Protein AF-A0A7S1KWS4-F1 (afdb_monomer_lite)

InterPro domains:
  IPR011527 ABC transporter type 1, transmembrane domain [PS50929] (9-128)
  IPR036640 ABC transporter type 1, transmembrane domain superfamily [G3DSA:1.20.1560.10] (4-128)
  IPR036640 ABC transporter type 1, transmembrane domain superfamily [SSF90123] (10-126)

Secondary structure (DSSP, 8-state):
-HHHHHHHHHHHHHHHHHHHHHHHHHHHHHHHTHHHHHHHTTHHHHHHHHHHHHHHHHHHHHHHHHHHHHHHHHHHHHHHHHHHHHHHHHHHTT----HHHHHHHHHHHHHHHHHHHHHHHHHHHH--

Structure (mmCIF, N/CA/C/O backbone):
data_AF-A0A7S1KWS4-F1
#
_entry.id   AF-A0A7S1KWS4-F1
#
loop_
_atom_site.group_PDB
_atom_site.id
_atom_site.type_symbol
_atom_site.label_atom_id
_atom_site.label_alt_id
_atom_site.label_comp_id
_atom_site.label_asym_id
_atom_site.label_entity_id
_atom_site.label_seq_id
_atom_site.pdbx_PDB_ins_code
_atom_site.Cartn_x
_atom_site.Cartn_y
_atom_site.Cartn_z
_atom_site.occupancy
_atom_site.B_iso_or_equiv
_atom_site.auth_seq_id
_atom_site.auth_comp_id
_atom_site.auth_asym_id
_atom_site.auth_atom_id
_atom_site.pdbx_PDB_model_num
ATOM 1 N N . VAL A 1 1 ? -6.975 11.601 -14.074 1.00 46.69 1 VAL A N 1
ATOM 2 C CA . VAL A 1 1 ? -6.238 10.334 -13.825 1.00 46.69 1 VAL A CA 1
ATOM 3 C C . VAL A 1 1 ? -5.412 10.364 -12.537 1.00 46.69 1 VAL A C 1
ATOM 5 O O . VAL A 1 1 ? -5.903 9.840 -11.554 1.00 46.69 1 VAL A O 1
ATOM 8 N N . ASN A 1 2 ? -4.228 10.997 -12.452 1.00 59.59 2 ASN A N 1
ATOM 9 C CA . ASN A 1 2 ? -3.397 10.877 -11.229 1.00 59.59 2 ASN A CA 1
ATOM 10 C C . ASN A 1 2 ? -3.991 11.574 -9.983 1.00 59.59 2 ASN A C 1
ATOM 12 O O . ASN A 1 2 ? -3.976 11.009 -8.898 1.00 59.59 2 ASN A O 1
ATOM 16 N N . ARG A 1 3 ? -4.580 12.774 -10.120 1.00 63.50 3 ARG A N 1
ATOM 17 C CA . ARG A 1 3 ? -5.177 13.496 -8.974 1.00 63.50 3 ARG A CA 1
ATOM 18 C C . ARG A 1 3 ? -6.374 12.781 -8.352 1.00 63.50 3 ARG A C 1
ATOM 20 O O . ARG A 1 3 ? -6.496 12.777 -7.1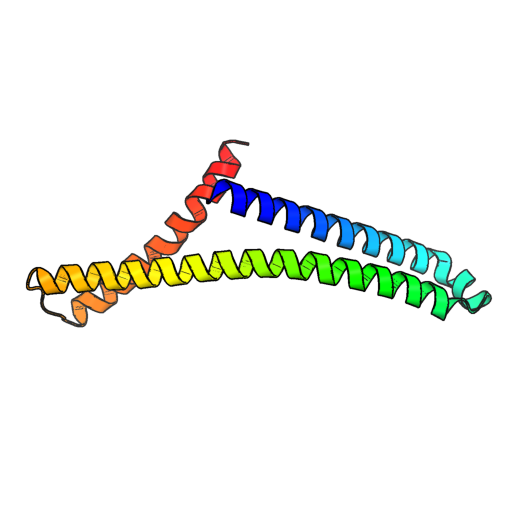36 1.00 63.50 3 ARG A O 1
ATOM 27 N N . GLU A 1 4 ? -7.239 12.195 -9.172 1.00 71.44 4 GLU A N 1
ATOM 28 C CA . GLU A 1 4 ? -8.449 11.507 -8.700 1.00 71.44 4 GLU A CA 1
ATOM 29 C C . GLU A 1 4 ? -8.093 10.221 -7.957 1.00 71.44 4 GLU A C 1
ATOM 31 O O . GLU A 1 4 ? -8.638 9.970 -6.891 1.00 71.44 4 GLU A O 1
ATOM 36 N N . VAL A 1 5 ? -7.116 9.458 -8.458 1.00 71.38 5 VAL A N 1
ATOM 37 C CA . VAL A 1 5 ? -6.624 8.245 -7.786 1.00 71.38 5 VAL A CA 1
ATOM 38 C C . VAL A 1 5 ? -5.928 8.590 -6.468 1.00 71.38 5 VAL A C 1
ATOM 40 O O . VAL A 1 5 ? -6.163 7.926 -5.464 1.00 71.38 5 VAL A O 1
ATOM 43 N N . ILE A 1 6 ? -5.123 9.657 -6.434 1.00 73.50 6 ILE A N 1
ATOM 44 C CA . ILE A 1 6 ? -4.468 10.125 -5.202 1.00 73.50 6 ILE A CA 1
ATOM 45 C C . ILE A 1 6 ? -5.505 10.624 -4.183 1.00 73.50 6 ILE A C 1
ATOM 47 O O . ILE A 1 6 ? -5.382 10.329 -2.997 1.00 73.50 6 ILE A O 1
ATOM 51 N N . ALA A 1 7 ? -6.539 11.343 -4.631 1.00 78.19 7 ALA A N 1
ATOM 52 C CA . ALA A 1 7 ? -7.621 11.808 -3.766 1.00 78.19 7 ALA A CA 1
ATOM 53 C C . ALA A 1 7 ? -8.439 10.638 -3.196 1.00 78.19 7 ALA A C 1
ATOM 55 O O . ALA A 1 7 ? -8.668 10.591 -1.991 1.00 78.19 7 ALA A O 1
ATOM 56 N N . GLN A 1 8 ? -8.796 9.659 -4.032 1.00 81.12 8 GLN A N 1
ATOM 57 C CA . GLN A 1 8 ? -9.513 8.452 -3.606 1.00 81.12 8 GLN A CA 1
ATOM 58 C C . GLN A 1 8 ? -8.677 7.578 -2.663 1.00 81.12 8 GLN A C 1
ATOM 60 O O . GLN A 1 8 ? -9.208 7.032 -1.700 1.00 81.12 8 GLN A O 1
ATOM 65 N N . ALA A 1 9 ? -7.365 7.469 -2.890 1.00 80.62 9 ALA A N 1
ATOM 66 C CA . ALA A 1 9 ? -6.466 6.761 -1.983 1.00 80.62 9 ALA A CA 1
ATOM 67 C C . ALA A 1 9 ? -6.350 7.474 -0.623 1.00 80.62 9 ALA A C 1
ATOM 69 O O . ALA A 1 9 ? -6.373 6.817 0.418 1.00 80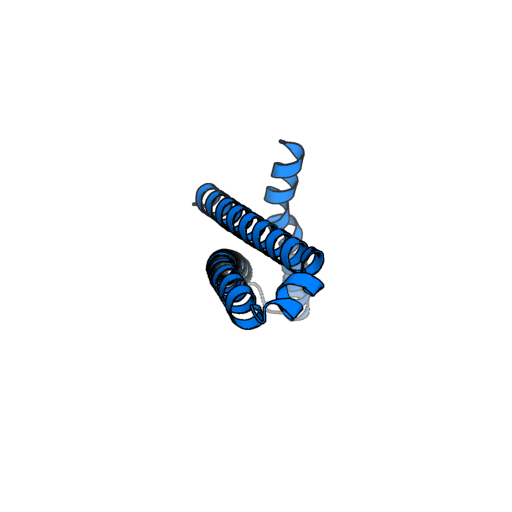.62 9 ALA A O 1
ATOM 70 N N . ALA A 1 10 ? -6.276 8.809 -0.620 1.00 83.50 10 ALA A N 1
ATOM 71 C CA . ALA A 1 10 ? -6.251 9.604 0.607 1.00 83.50 10 ALA A CA 1
ATOM 72 C C . ALA A 1 10 ? -7.571 9.503 1.390 1.00 83.50 10 ALA A C 1
ATOM 74 O O . ALA A 1 10 ? -7.552 9.407 2.617 1.00 83.50 10 ALA A O 1
ATOM 75 N N . GLU A 1 11 ? -8.707 9.477 0.691 1.00 87.19 11 GLU A N 1
ATOM 76 C CA . GLU A 1 11 ? -10.029 9.260 1.282 1.00 87.19 11 GLU A CA 1
ATOM 77 C C . GLU A 1 11 ? -10.162 7.846 1.866 1.00 87.19 11 GLU A C 1
ATOM 79 O O . GLU A 1 11 ? -10.554 7.679 3.018 1.00 87.19 11 GLU A O 1
ATOM 84 N N . ALA A 1 12 ? -9.752 6.811 1.126 1.00 85.75 12 ALA A N 1
ATOM 85 C CA . ALA A 1 12 ? -9.756 5.440 1.634 1.00 85.75 12 ALA A CA 1
ATOM 86 C C . ALA A 1 12 ? -8.864 5.287 2.882 1.00 85.75 12 ALA A C 1
ATOM 88 O O . ALA A 1 12 ? -9.218 4.572 3.822 1.00 85.75 12 ALA A O 1
ATOM 89 N N . GLN A 1 13 ? -7.727 5.990 2.920 1.00 85.94 13 GLN A N 1
ATOM 90 C CA . GLN A 1 13 ? -6.830 5.995 4.072 1.00 85.94 13 GLN A CA 1
ATOM 91 C C . GLN A 1 13 ? -7.426 6.737 5.276 1.00 85.94 13 GLN A C 1
ATOM 93 O O . GLN A 1 13 ? -7.295 6.249 6.399 1.00 85.94 13 GLN A O 1
ATOM 98 N N . SER A 1 14 ? -8.087 7.882 5.075 1.00 89.38 14 SER A N 1
ATOM 99 C CA . SER A 1 14 ? -8.709 8.626 6.178 1.00 89.38 14 SER A CA 1
ATOM 100 C C . SER A 1 14 ? -9.874 7.850 6.796 1.00 89.38 14 SER A C 1
ATOM 102 O O . SER A 1 14 ? -9.987 7.794 8.020 1.00 89.38 14 SER A O 1
ATOM 104 N N . VAL A 1 15 ? -10.676 7.171 5.970 1.00 89.50 15 VAL A N 1
ATOM 105 C CA . VAL A 1 15 ? -11.771 6.300 6.422 1.00 89.50 15 VAL A CA 1
ATOM 106 C C . VAL A 1 15 ? -11.234 5.103 7.209 1.00 89.50 15 VAL A C 1
ATOM 108 O O . VAL A 1 15 ? -11.738 4.811 8.293 1.00 89.50 15 VAL A O 1
ATOM 111 N N . SER A 1 16 ? -10.179 4.445 6.717 1.00 87.62 16 SER A N 1
ATOM 112 C CA . SER A 1 16 ? -9.527 3.344 7.438 1.00 87.62 16 SER A CA 1
ATOM 113 C C . SER A 1 16 ? -8.961 3.807 8.786 1.00 87.62 16 SER A C 1
ATOM 115 O O . SER A 1 16 ? -9.181 3.147 9.797 1.00 87.62 16 SER A O 1
ATOM 117 N N . ALA A 1 17 ? -8.300 4.968 8.830 1.00 90.62 17 ALA A N 1
ATOM 118 C CA . ALA A 1 17 ? -7.746 5.522 10.065 1.00 90.62 17 ALA A CA 1
ATOM 119 C C . ALA A 1 17 ? -8.835 5.903 11.084 1.00 90.62 17 ALA A C 1
ATOM 121 O O . ALA A 1 17 ? -8.663 5.688 12.288 1.00 90.62 17 ALA A O 1
ATOM 122 N N . ALA A 1 18 ? -9.966 6.436 10.612 1.00 92.00 18 ALA A N 1
ATOM 123 C CA . ALA A 1 18 ? -11.118 6.739 11.454 1.00 92.00 18 ALA A CA 1
ATOM 124 C C . ALA A 1 18 ? -11.737 5.463 12.050 1.00 92.00 18 ALA A C 1
ATOM 126 O O . ALA A 1 18 ? -11.998 5.422 13.252 1.00 92.00 18 ALA A O 1
ATOM 127 N N . ALA A 1 19 ? -11.899 4.404 11.247 1.00 90.00 19 ALA A N 1
ATOM 128 C CA . ALA A 1 19 ? -12.413 3.112 11.707 1.00 90.00 19 ALA A CA 1
ATOM 129 C C . ALA A 1 19 ? -11.498 2.460 12.762 1.00 90.00 19 ALA A C 1
ATOM 131 O O . ALA A 1 19 ? -11.977 2.015 13.807 1.00 90.00 19 ALA A O 1
ATOM 132 N N . THR A 1 20 ? -10.178 2.480 12.548 1.00 92.38 20 THR A N 1
ATOM 133 C CA . THR A 1 20 ? -9.201 1.990 13.534 1.00 92.38 20 THR A CA 1
ATOM 134 C C . THR A 1 20 ? -9.250 2.790 14.834 1.00 92.38 20 THR A C 1
ATOM 136 O O . THR A 1 20 ? -9.213 2.209 15.922 1.00 92.38 20 THR A O 1
ATOM 139 N N . SER A 1 21 ? -9.366 4.118 14.738 1.00 92.69 21 SER A N 1
ATOM 140 C CA . SER A 1 21 ? -9.455 4.996 15.912 1.00 92.69 21 SER A CA 1
ATOM 141 C C . SER A 1 21 ? -10.717 4.706 16.725 1.00 92.69 21 SER A C 1
ATOM 143 O O . SER A 1 21 ? -10.625 4.524 17.940 1.00 92.69 21 SER A O 1
ATOM 145 N N . ALA A 1 22 ? -11.867 4.558 16.060 1.00 91.38 22 ALA A N 1
ATOM 146 C CA . ALA A 1 22 ? -13.128 4.191 16.702 1.00 91.38 22 ALA A CA 1
ATOM 147 C C . ALA A 1 22 ? -13.026 2.839 17.427 1.00 91.38 22 ALA A C 1
ATOM 149 O O . ALA A 1 22 ? -13.279 2.774 18.627 1.00 91.38 22 ALA A O 1
ATOM 150 N N . ARG A 1 23 ? -12.523 1.788 16.757 1.00 92.44 23 ARG A N 1
ATOM 151 C CA . ARG A 1 23 ? -12.324 0.475 17.396 1.00 92.44 23 ARG A CA 1
ATOM 152 C C . ARG A 1 23 ? -11.385 0.563 18.598 1.00 92.44 23 ARG A C 1
ATOM 154 O O . ARG A 1 23 ? -11.621 -0.093 19.607 1.00 92.44 23 ARG A O 1
ATOM 161 N N . SER A 1 24 ? -10.300 1.335 18.498 1.00 93.31 24 SER A N 1
ATOM 162 C CA . SER A 1 24 ? -9.358 1.492 19.610 1.00 93.31 24 SER A CA 1
ATOM 163 C C . SER A 1 24 ? -10.011 2.156 20.829 1.00 93.31 24 SER A C 1
ATOM 165 O O . SER A 1 24 ? -9.771 1.716 21.955 1.00 93.31 24 SER A O 1
ATOM 167 N N . SER A 1 25 ? -10.906 3.124 20.599 1.00 95.31 25 SER A N 1
ATOM 168 C CA . SER A 1 25 ? -11.722 3.741 21.646 1.00 95.31 25 SER A CA 1
ATOM 169 C C . SER A 1 25 ? -12.673 2.723 22.275 1.00 95.31 25 SER A C 1
ATOM 171 O O . SER A 1 25 ? -12.633 2.528 23.486 1.00 95.31 25 SER A O 1
ATOM 173 N N . ASP A 1 26 ? -13.426 1.978 21.461 1.00 92.81 26 ASP A N 1
ATOM 174 C CA . ASP A 1 26 ? -14.365 0.958 21.949 1.00 92.81 26 ASP A CA 1
ATOM 175 C C . ASP A 1 26 ? -13.655 -0.134 22.767 1.00 92.81 26 ASP A C 1
ATOM 177 O O . ASP A 1 26 ? -14.160 -0.599 23.793 1.00 92.81 26 ASP A O 1
ATOM 181 N N . THR A 1 27 ? -12.443 -0.537 22.354 1.00 94.62 27 THR A N 1
ATOM 182 C CA . THR A 1 27 ? -11.626 -1.463 23.152 1.00 94.62 27 THR A CA 1
ATOM 183 C C . THR A 1 27 ? -11.180 -0.860 24.473 1.00 94.62 27 THR A C 1
ATOM 185 O O . THR A 1 27 ? -11.142 -1.575 25.474 1.00 94.62 27 THR A O 1
ATOM 188 N N . ALA A 1 28 ? -10.830 0.427 24.493 1.00 96.38 28 ALA A N 1
ATOM 189 C CA . ALA A 1 28 ? -10.403 1.099 25.710 1.00 96.38 28 ALA A CA 1
ATOM 190 C C . ALA A 1 28 ? -11.558 1.175 26.717 1.00 96.38 28 ALA A C 1
ATOM 192 O O . ALA A 1 28 ? -11.365 0.819 27.880 1.00 96.38 28 ALA A O 1
ATOM 193 N N . ASP A 1 29 ? -12.760 1.525 26.261 1.00 94.12 29 ASP A N 1
ATOM 194 C CA . ASP A 1 29 ? -13.960 1.602 27.100 1.00 94.12 29 ASP A CA 1
ATOM 195 C C . ASP A 1 29 ? -14.347 0.224 27.659 1.00 94.12 29 ASP A C 1
ATOM 197 O O . ASP A 1 29 ? -14.598 0.066 28.860 1.00 94.12 29 ASP A O 1
ATOM 201 N N . ALA A 1 30 ? -14.294 -0.822 26.826 1.00 93.88 30 ALA A N 1
ATOM 202 C CA . ALA A 1 30 ? -14.531 -2.194 27.271 1.00 93.88 30 ALA A CA 1
ATOM 203 C C . ALA A 1 30 ? -13.514 -2.651 28.335 1.00 93.88 30 ALA A C 1
ATOM 205 O O . ALA A 1 30 ? -13.878 -3.331 29.299 1.00 93.88 30 ALA A O 1
ATOM 206 N N . LEU A 1 31 ? -12.241 -2.264 28.195 1.00 95.06 31 LEU A N 1
ATOM 207 C CA . LEU A 1 31 ? -11.194 -2.587 29.168 1.00 95.06 31 LEU A CA 1
ATOM 208 C C . LEU A 1 31 ? -11.364 -1.813 30.480 1.00 95.06 31 LEU A C 1
ATOM 210 O O . LEU A 1 31 ? -11.171 -2.393 31.552 1.00 95.06 31 LEU A O 1
ATOM 214 N N . GLN A 1 32 ? -11.775 -0.545 30.422 1.00 96.69 32 GLN A N 1
ATOM 215 C CA . GLN A 1 32 ? -12.066 0.253 31.617 1.00 96.69 32 GLN A CA 1
ATOM 216 C C . GLN A 1 32 ? -13.207 -0.359 32.445 1.00 96.69 32 GLN A C 1
ATOM 218 O O . GLN A 1 32 ? -13.139 -0.383 33.676 1.00 96.69 32 GLN A O 1
ATOM 223 N N . CYS A 1 33 ? -14.217 -0.937 31.789 1.00 94.44 33 CYS A N 1
ATOM 224 C CA . CYS A 1 33 ? -15.373 -1.556 32.445 1.00 94.44 33 CYS A CA 1
ATOM 225 C C . CYS A 1 33 ? -15.274 -3.087 32.610 1.00 94.44 33 CYS A C 1
ATOM 227 O O . CYS A 1 33 ? -16.275 -3.736 32.933 1.00 94.44 33 CYS A O 1
ATOM 229 N N . ILE A 1 34 ? -14.088 -3.693 32.460 1.00 95.31 34 ILE A N 1
ATOM 230 C CA . ILE A 1 34 ? -13.936 -5.159 32.384 1.00 95.31 34 ILE A CA 1
ATOM 231 C C . ILE A 1 34 ? -14.478 -5.914 33.606 1.00 95.31 34 ILE A C 1
ATOM 233 O O . ILE A 1 34 ? -15.054 -6.994 33.470 1.00 95.31 34 ILE A O 1
ATOM 237 N N . ARG A 1 35 ? -14.350 -5.339 34.810 1.00 95.81 35 ARG A N 1
ATOM 238 C CA . ARG A 1 35 ? -14.871 -5.946 36.048 1.00 95.81 35 ARG A CA 1
ATOM 239 C C . ARG A 1 35 ? -16.395 -6.047 36.031 1.00 95.81 35 ARG A C 1
ATOM 241 O O . ARG A 1 35 ? -16.931 -7.071 36.438 1.00 95.81 35 ARG A O 1
ATOM 248 N N . ALA A 1 36 ? -17.076 -5.013 35.536 1.00 95.25 36 ALA A N 1
ATOM 249 C CA . ALA A 1 36 ? -18.530 -5.007 35.414 1.00 95.25 36 ALA A CA 1
ATOM 250 C C . ALA A 1 36 ? -18.995 -6.012 34.352 1.00 95.25 36 ALA A C 1
ATOM 252 O O . ALA A 1 36 ? -19.910 -6.785 34.609 1.00 95.25 36 ALA A O 1
ATOM 253 N N . ILE A 1 37 ? -18.307 -6.069 33.207 1.00 94.94 37 ILE A N 1
ATOM 254 C CA . ILE A 1 37 ? -18.608 -7.012 32.116 1.00 94.94 37 ILE A CA 1
ATOM 255 C C . ILE A 1 37 ? -18.477 -8.470 32.585 1.00 94.94 37 ILE A C 1
ATOM 257 O O . ILE A 1 37 ? -19.336 -9.300 32.285 1.00 94.94 37 ILE A O 1
ATOM 261 N N . LYS A 1 38 ? -17.422 -8.779 33.350 1.00 95.50 38 LYS A N 1
ATOM 262 C CA . LYS A 1 38 ? -17.201 -10.101 33.960 1.00 95.50 38 LYS A CA 1
ATOM 263 C C . LYS A 1 38 ? -18.274 -10.431 35.000 1.00 95.50 38 LYS A C 1
ATOM 265 O O . LYS A 1 38 ? -18.763 -11.554 35.031 1.00 95.50 38 LYS A O 1
ATOM 270 N N . PHE A 1 39 ? -18.657 -9.457 35.826 1.00 96.12 39 PHE A N 1
ATOM 271 C CA . PHE A 1 39 ? -19.684 -9.631 36.857 1.00 96.12 39 PHE A CA 1
ATOM 272 C C . PHE A 1 39 ? -21.073 -9.914 36.266 1.00 96.12 39 PHE A C 1
ATOM 274 O O . PHE A 1 39 ? -21.813 -10.729 36.809 1.00 96.12 39 PHE A O 1
ATOM 281 N N . THR A 1 40 ? -21.421 -9.280 35.143 1.00 95.25 40 THR A N 1
ATOM 282 C CA . THR A 1 40 ? -22.711 -9.481 34.462 1.00 95.25 40 THR A CA 1
ATOM 283 C C . THR A 1 40 ? -22.715 -10.649 33.473 1.00 95.25 40 THR A C 1
ATOM 285 O O . THR A 1 40 ? -23.775 -11.006 32.960 1.00 95.25 40 THR A O 1
ATOM 288 N N . GLY A 1 41 ? -21.554 -11.245 33.174 1.00 93.94 41 GLY A N 1
ATOM 289 C CA . GLY A 1 41 ? -21.419 -12.307 32.173 1.00 93.94 41 GLY A CA 1
ATOM 290 C C . GLY A 1 41 ? -21.633 -11.837 30.726 1.00 93.94 41 GLY A C 1
ATOM 291 O O . GLY A 1 41 ? -21.930 -12.647 29.852 1.00 93.94 41 GLY A O 1
ATOM 292 N N . TRP A 1 42 ? -21.492 -10.537 30.442 1.00 95.50 42 TRP A N 1
ATOM 293 C CA . TRP A 1 42 ? -21.773 -9.933 29.125 1.00 95.50 42 TRP A CA 1
ATOM 294 C C . TRP A 1 42 ? -20.628 -10.035 28.107 1.00 95.50 42 TRP A C 1
ATOM 296 O O . TRP A 1 42 ? -20.678 -9.411 27.045 1.00 95.50 42 TRP A O 1
ATOM 306 N N . GLU A 1 43 ? -19.604 -10.833 28.400 1.00 94.31 43 GLU A N 1
ATOM 307 C CA . GLU A 1 43 ? -18.393 -10.964 27.581 1.00 94.31 43 GLU A CA 1
ATOM 308 C C . GLU A 1 43 ? -18.697 -11.254 26.111 1.00 94.31 43 GLU A C 1
ATOM 310 O O . GLU A 1 43 ? -18.132 -10.615 25.227 1.00 94.31 43 GLU A O 1
ATOM 315 N N . SER A 1 44 ? -19.630 -12.169 25.843 1.00 94.12 44 SER A N 1
ATOM 316 C CA . SER A 1 44 ? -20.006 -12.561 24.482 1.00 94.12 44 SER A CA 1
ATOM 317 C C . SER A 1 44 ? -20.666 -11.425 23.697 1.00 94.12 44 SER A C 1
ATOM 319 O O . SER A 1 44 ? -20.408 -11.273 22.505 1.00 94.12 44 SER A O 1
ATOM 321 N N . SER A 1 45 ? -21.482 -10.596 24.353 1.00 92.81 45 SER A N 1
ATOM 322 C CA . SER A 1 45 ? -22.145 -9.457 23.713 1.00 92.81 45 SER A CA 1
ATOM 323 C C . SER A 1 45 ? -21.147 -8.350 23.374 1.00 92.81 45 SER A C 1
ATOM 325 O O . SER A 1 45 ? -21.182 -7.809 22.268 1.00 92.81 45 SER A O 1
ATOM 327 N N . VAL A 1 46 ? -20.232 -8.045 24.300 1.00 93.44 46 VAL A N 1
ATOM 328 C CA . VAL A 1 46 ? -19.172 -7.045 24.090 1.00 93.44 46 VAL A CA 1
ATOM 329 C C . VAL A 1 46 ? -18.202 -7.512 23.007 1.00 93.44 46 VAL A C 1
ATOM 331 O O . VAL A 1 46 ? -17.903 -6.754 22.086 1.00 93.44 46 VAL A O 1
ATOM 334 N N . LEU A 1 47 ? -17.777 -8.781 23.054 1.00 94.50 47 LEU A N 1
ATOM 335 C CA . LEU A 1 47 ? -16.943 -9.379 22.011 1.00 94.50 47 LEU A CA 1
ATOM 336 C C . LEU A 1 47 ? -17.618 -9.305 20.646 1.00 94.50 47 LEU A C 1
ATOM 338 O O . LEU A 1 47 ? -16.982 -8.867 19.696 1.00 94.50 47 LEU A O 1
ATOM 342 N N . ARG A 1 48 ? -18.906 -9.653 20.550 1.00 95.25 48 ARG A N 1
ATOM 343 C CA . ARG A 1 48 ? -19.646 -9.571 19.285 1.00 95.25 48 ARG A CA 1
ATOM 344 C C . ARG A 1 48 ? -19.659 -8.151 18.720 1.00 95.25 48 ARG A C 1
ATOM 346 O O . ARG A 1 48 ? -19.441 -7.987 17.524 1.00 95.25 48 ARG A O 1
ATOM 353 N N . SER A 1 49 ? -19.886 -7.138 19.558 1.00 93.00 49 SER A N 1
ATOM 354 C CA . SER A 1 49 ? -19.845 -5.733 19.127 1.00 93.00 49 SER A CA 1
ATOM 355 C C . SER A 1 49 ? -18.469 -5.353 18.580 1.00 93.00 49 SER A C 1
ATOM 357 O O . SER A 1 49 ? -18.362 -4.732 17.525 1.00 93.00 49 SER A O 1
ATOM 359 N N . LEU A 1 50 ? -17.407 -5.781 19.265 1.00 94.12 50 LEU A N 1
ATOM 360 C CA . LEU A 1 50 ? -16.041 -5.487 18.855 1.00 94.12 50 LEU A CA 1
ATOM 361 C C . LEU A 1 50 ? -15.634 -6.231 17.573 1.00 94.12 50 LEU A C 1
ATOM 363 O O . LEU A 1 50 ? -14.904 -5.683 16.748 1.00 94.12 50 LEU A O 1
ATOM 367 N N . THR A 1 51 ? -16.118 -7.460 17.380 1.00 94.94 51 THR A N 1
ATOM 368 C CA . THR A 1 51 ? -15.920 -8.219 16.139 1.00 94.94 51 THR A CA 1
ATOM 369 C C . THR A 1 51 ? -16.593 -7.526 14.958 1.00 94.94 51 THR A C 1
ATOM 371 O O . THR A 1 51 ? -15.944 -7.346 13.936 1.00 94.94 51 THR A O 1
ATOM 374 N N . LEU A 1 52 ? -17.830 -7.042 15.115 1.00 94.31 52 LEU A N 1
ATOM 375 C CA . LEU A 1 52 ? -18.509 -6.280 14.061 1.00 94.31 52 LEU A CA 1
ATOM 376 C C . LEU A 1 52 ? -17.749 -4.994 13.700 1.00 94.31 52 LEU A C 1
ATOM 378 O O . LEU A 1 52 ? -17.578 -4.692 12.521 1.00 94.31 52 LEU A O 1
ATOM 382 N N . ALA A 1 53 ? -17.237 -4.262 14.696 1.00 91.81 53 ALA A N 1
ATOM 383 C CA . ALA A 1 53 ? -16.394 -3.090 14.454 1.00 91.81 53 ALA A CA 1
ATOM 384 C C . ALA A 1 53 ? -15.098 -3.455 13.705 1.00 91.81 53 ALA A C 1
ATOM 386 O O . ALA A 1 53 ? -14.652 -2.715 12.828 1.00 91.81 53 ALA A O 1
ATOM 387 N N . ARG A 1 54 ? -14.512 -4.620 14.009 1.00 93.06 54 ARG A N 1
ATOM 388 C CA . ARG A 1 54 ? -13.328 -5.133 13.311 1.00 93.06 54 ARG A CA 1
ATOM 389 C C . ARG A 1 54 ? -13.621 -5.535 11.867 1.00 93.06 54 ARG A C 1
ATOM 391 O O . ARG A 1 54 ? -12.784 -5.275 11.011 1.00 93.06 54 ARG A O 1
ATOM 398 N N . ASP A 1 55 ? -14.774 -6.126 11.582 1.00 94.50 55 ASP A N 1
ATOM 399 C CA . ASP A 1 55 ? -15.144 -6.487 10.209 1.00 94.50 55 ASP A CA 1
ATOM 400 C C . ASP A 1 55 ? -15.275 -5.233 9.327 1.00 94.50 55 ASP A C 1
ATOM 402 O O . ASP A 1 55 ? -14.744 -5.192 8.216 1.00 94.50 55 ASP A O 1
ATOM 406 N N . ILE A 1 56 ? -15.873 -4.163 9.866 1.00 90.75 56 ILE A N 1
ATOM 407 C CA . ILE A 1 56 ? -15.971 -2.857 9.194 1.00 90.75 56 ILE A CA 1
ATOM 408 C C . ILE A 1 56 ? -14.579 -2.253 8.939 1.00 90.75 56 ILE A C 1
ATOM 410 O O . ILE A 1 56 ? -14.315 -1.746 7.847 1.00 90.75 56 ILE A O 1
ATOM 414 N N . GLU A 1 57 ? -13.680 -2.316 9.927 1.00 91.00 57 GLU A N 1
ATOM 415 C CA . GLU A 1 57 ? -12.290 -1.860 9.791 1.00 91.00 57 GLU A CA 1
ATOM 416 C C . GLU A 1 57 ? -11.556 -2.628 8.683 1.00 91.00 57 GLU A C 1
ATOM 418 O O . GLU A 1 57 ? -10.956 -2.013 7.802 1.00 91.00 57 GLU A O 1
ATOM 423 N N . VAL A 1 58 ? -11.649 -3.960 8.686 1.00 94.19 58 VAL A N 1
ATOM 424 C CA . VAL A 1 58 ? -10.986 -4.824 7.699 1.00 94.19 58 VAL A CA 1
ATOM 425 C C . VAL A 1 58 ? -11.497 -4.543 6.287 1.00 94.19 58 VAL A C 1
ATOM 427 O O . VAL A 1 58 ? -10.705 -4.496 5.344 1.00 94.19 58 VAL A O 1
ATOM 430 N N . ASP A 1 59 ? -12.798 -4.319 6.113 1.00 91.69 59 ASP A N 1
ATOM 431 C CA . ASP A 1 59 ? -13.359 -3.990 4.802 1.00 91.69 59 ASP A CA 1
ATOM 432 C C . ASP A 1 59 ? -12.939 -2.596 4.308 1.00 91.69 59 ASP A C 1
ATOM 434 O O . ASP A 1 59 ? -12.680 -2.415 3.111 1.00 91.69 59 ASP A O 1
ATOM 438 N N . ALA A 1 60 ? -12.804 -1.616 5.208 1.00 87.69 60 ALA A N 1
ATOM 439 C CA . ALA A 1 60 ? -12.230 -0.312 4.874 1.00 87.69 60 ALA A CA 1
ATOM 440 C C . ALA A 1 60 ? -10.741 -0.431 4.494 1.00 87.69 60 ALA A C 1
ATOM 442 O O . ALA A 1 60 ? -10.296 0.147 3.495 1.00 87.69 60 ALA A O 1
ATOM 443 N N . GLU A 1 61 ? -9.982 -1.237 5.234 1.00 90.94 61 GLU A N 1
ATOM 444 C CA . GLU A 1 61 ? -8.554 -1.449 5.004 1.00 90.94 61 GLU A CA 1
ATOM 445 C C . GLU A 1 61 ? -8.291 -2.188 3.682 1.00 90.94 61 GLU A C 1
ATOM 447 O O . GLU A 1 61 ? -7.396 -1.808 2.925 1.00 90.94 61 GLU A O 1
ATOM 452 N N . ARG A 1 62 ? -9.127 -3.171 3.319 1.00 90.50 62 ARG A N 1
ATOM 453 C CA . ARG A 1 62 ? -9.051 -3.874 2.023 1.00 90.50 62 ARG A CA 1
ATOM 454 C C . ARG A 1 62 ? -9.118 -2.918 0.836 1.00 90.50 62 ARG A C 1
ATOM 456 O O . ARG A 1 62 ? -8.355 -3.078 -0.119 1.00 90.50 62 ARG A O 1
ATOM 463 N N . LYS A 1 63 ? -9.990 -1.905 0.897 1.00 84.75 63 LYS A N 1
ATOM 464 C CA . LYS A 1 63 ? -10.081 -0.875 -0.150 1.00 84.75 63 LYS A CA 1
ATOM 465 C C . LYS A 1 63 ? -8.783 -0.076 -0.233 1.00 84.75 63 LYS A C 1
ATOM 467 O O . LYS A 1 63 ? -8.216 0.029 -1.319 1.00 84.75 63 LYS A O 1
ATOM 472 N N . SER A 1 64 ? -8.269 0.402 0.899 1.00 84.00 64 SER A N 1
ATOM 473 C CA . SER A 1 64 ? -6.989 1.127 0.967 1.00 84.00 64 SER A CA 1
ATOM 474 C C . SER A 1 64 ? -5.824 0.303 0.394 1.00 84.00 64 SER A C 1
ATOM 476 O O . SER A 1 64 ? -5.074 0.775 -0.467 1.00 84.00 64 SER A O 1
ATOM 478 N N . ILE A 1 65 ? -5.726 -0.974 0.777 1.00 89.06 65 ILE A N 1
ATOM 479 C CA . ILE A 1 65 ? -4.704 -1.901 0.273 1.00 89.06 65 ILE A CA 1
ATOM 480 C C . ILE A 1 65 ? -4.840 -2.106 -1.239 1.00 89.06 65 ILE A C 1
ATOM 482 O O . ILE A 1 65 ? -3.826 -2.112 -1.936 1.00 89.06 65 ILE A O 1
ATOM 486 N N . SER A 1 66 ? -6.061 -2.228 -1.768 1.00 87.94 66 SER A N 1
ATOM 487 C CA . SER A 1 66 ? -6.279 -2.407 -3.210 1.00 87.94 66 SER A CA 1
ATOM 488 C C . SER A 1 66 ? -5.779 -1.211 -4.033 1.00 87.94 66 SER A C 1
ATOM 490 O O . SER A 1 66 ? -5.066 -1.400 -5.021 1.00 87.94 66 SER A O 1
ATOM 492 N N . PHE A 1 67 ? -6.041 0.022 -3.585 1.00 84.38 67 PHE A N 1
ATOM 493 C CA . PHE A 1 67 ? -5.523 1.233 -4.232 1.00 84.38 67 PHE A CA 1
ATOM 494 C C . PHE A 1 67 ? -3.999 1.313 -4.166 1.00 84.38 67 PHE A C 1
ATOM 496 O O . PHE A 1 67 ? -3.334 1.664 -5.148 1.00 84.38 67 PHE A O 1
ATOM 503 N N . ARG A 1 68 ? -3.426 0.945 -3.018 1.00 84.56 68 ARG A N 1
ATOM 504 C CA . ARG A 1 68 ? -1.975 0.905 -2.843 1.00 84.56 68 ARG A CA 1
ATOM 505 C C . ARG A 1 68 ? -1.333 -0.132 -3.764 1.00 84.56 68 ARG A C 1
ATOM 507 O O . ARG A 1 68 ? -0.355 0.189 -4.431 1.00 84.56 68 ARG A O 1
ATOM 514 N N . ALA A 1 69 ? -1.920 -1.323 -3.870 1.00 87.50 69 ALA A N 1
ATOM 515 C CA . ALA A 1 69 ? -1.457 -2.376 -4.767 1.00 87.50 69 ALA A CA 1
ATOM 516 C C . ALA A 1 69 ? -1.494 -1.930 -6.237 1.00 87.50 69 ALA A C 1
ATOM 518 O O . ALA A 1 69 ? -0.507 -2.105 -6.946 1.00 87.50 69 ALA A O 1
ATOM 519 N N . LEU A 1 70 ? -2.574 -1.282 -6.684 1.00 87.06 70 LEU A N 1
ATOM 520 C CA . LEU A 1 70 ? -2.669 -0.731 -8.044 1.00 87.06 70 LEU A CA 1
ATOM 521 C C . LEU A 1 70 ? -1.589 0.322 -8.324 1.00 87.06 70 LEU A C 1
ATOM 523 O O . LEU A 1 70 ? -0.964 0.318 -9.387 1.00 87.06 70 LEU A O 1
ATOM 527 N N . THR A 1 71 ? -1.331 1.200 -7.358 1.00 83.88 71 THR A N 1
ATOM 528 C CA . THR A 1 71 ? -0.292 2.232 -7.479 1.00 83.88 71 THR A CA 1
ATOM 529 C C . THR A 1 71 ? 1.104 1.605 -7.554 1.00 83.88 71 THR A C 1
ATOM 531 O O . THR A 1 71 ? 1.926 2.006 -8.374 1.00 83.88 71 THR A O 1
ATOM 534 N N . THR A 1 72 ? 1.373 0.571 -6.754 1.00 85.56 72 THR A N 1
ATOM 535 C CA . THR A 1 72 ? 2.645 -0.163 -6.812 1.00 85.56 72 THR A CA 1
ATOM 536 C C . THR A 1 72 ? 2.805 -0.905 -8.137 1.00 85.56 72 THR A C 1
ATOM 538 O O . THR A 1 72 ? 3.858 -0.807 -8.759 1.00 85.56 72 THR A O 1
ATOM 541 N N . LEU A 1 73 ? 1.763 -1.589 -8.617 1.00 87.25 73 LEU A N 1
ATOM 542 C CA . LEU A 1 73 ? 1.814 -2.310 -9.890 1.00 87.25 73 LEU A CA 1
ATOM 543 C C . LEU A 1 73 ? 2.089 -1.363 -11.057 1.00 87.25 73 LEU A C 1
ATOM 545 O O . LEU A 1 73 ? 3.004 -1.605 -11.838 1.00 87.25 73 LEU A O 1
ATOM 549 N N . THR A 1 74 ? 1.343 -0.263 -11.161 1.00 85.94 74 THR A N 1
ATOM 550 C CA . THR A 1 74 ? 1.557 0.728 -12.230 1.00 85.94 74 THR A CA 1
ATOM 551 C C . THR A 1 74 ? 2.963 1.325 -12.186 1.00 85.94 74 THR A C 1
ATOM 553 O O . THR A 1 74 ? 3.550 1.578 -13.238 1.00 85.94 74 THR A O 1
ATOM 556 N N . SER A 1 75 ? 3.536 1.480 -10.990 1.00 83.19 75 SER A N 1
ATOM 557 C CA . SER A 1 75 ? 4.903 1.962 -10.817 1.00 83.19 75 SER A CA 1
ATOM 558 C C . SER A 1 75 ? 5.972 0.991 -11.313 1.00 83.19 75 SER A C 1
ATOM 560 O O . SER A 1 75 ? 6.869 1.380 -12.073 1.00 83.19 75 SER A O 1
ATOM 562 N N . GLU A 1 76 ? 5.853 -0.279 -10.938 1.00 86.06 76 GLU A N 1
ATOM 563 C CA . GLU A 1 76 ? 6.792 -1.320 -11.356 1.00 86.06 76 GLU A CA 1
ATOM 564 C C . GLU A 1 76 ? 6.666 -1.609 -12.862 1.00 86.06 76 GLU A C 1
ATOM 566 O O . GLU A 1 76 ? 7.672 -1.637 -13.575 1.00 86.06 76 GLU A O 1
ATOM 571 N N . PHE A 1 77 ? 5.439 -1.703 -13.393 1.00 88.50 77 PHE A N 1
ATOM 572 C CA . PHE A 1 77 ? 5.211 -1.882 -14.832 1.00 88.50 77 PHE A CA 1
ATOM 573 C C . PHE A 1 77 ? 5.695 -0.689 -15.658 1.00 88.50 77 PHE A C 1
ATOM 575 O O . PHE A 1 77 ? 6.300 -0.884 -16.712 1.00 88.50 77 PHE A O 1
ATOM 582 N N . GLY A 1 78 ? 5.471 0.541 -15.186 1.00 86.75 78 GLY A N 1
ATOM 583 C CA . GLY A 1 78 ? 5.957 1.743 -15.865 1.00 86.75 78 GLY A CA 1
ATOM 584 C C . GLY A 1 78 ? 7.482 1.763 -15.974 1.00 86.75 78 GLY A C 1
ATOM 585 O O . GLY A 1 78 ? 8.024 2.088 -17.029 1.00 86.75 78 GLY A O 1
ATOM 586 N N . THR A 1 79 ? 8.173 1.339 -14.915 1.00 86.12 79 THR A N 1
ATOM 587 C CA . THR A 1 79 ? 9.641 1.254 -14.903 1.00 86.12 79 THR A CA 1
ATOM 588 C C . THR A 1 79 ? 10.145 0.154 -15.844 1.00 86.12 79 THR A C 1
ATOM 590 O O . THR A 1 79 ? 11.062 0.390 -16.630 1.00 86.12 79 THR A O 1
ATOM 593 N N . ALA A 1 80 ? 9.510 -1.022 -15.839 1.00 89.19 80 ALA A N 1
ATOM 594 C CA . ALA A 1 80 ? 9.863 -2.110 -16.750 1.00 89.19 80 ALA A CA 1
ATOM 595 C C . ALA A 1 80 ? 9.684 -1.714 -18.228 1.00 89.19 80 ALA A C 1
ATOM 597 O O . ALA A 1 80 ? 10.566 -1.969 -19.048 1.00 89.19 80 ALA A O 1
ATOM 598 N N . LEU A 1 81 ? 8.581 -1.035 -18.567 1.00 90.50 81 LEU A N 1
ATOM 599 C CA . LEU A 1 81 ? 8.344 -0.528 -19.922 1.00 90.50 81 LEU A CA 1
ATOM 600 C C . LEU A 1 81 ? 9.376 0.521 -20.338 1.00 90.50 81 LEU A C 1
ATOM 602 O O . LEU A 1 81 ? 9.823 0.500 -21.483 1.00 90.50 81 LEU A O 1
ATOM 606 N N . ALA A 1 82 ? 9.788 1.402 -19.424 1.00 88.56 82 ALA A N 1
ATOM 607 C CA . ALA A 1 82 ? 10.833 2.384 -19.700 1.00 88.56 82 ALA A CA 1
ATOM 608 C C . ALA A 1 82 ? 12.172 1.709 -20.039 1.00 88.56 82 ALA A C 1
ATOM 610 O O . ALA A 1 82 ? 12.834 2.110 -20.994 1.00 88.56 82 ALA A O 1
ATOM 611 N N . TYR A 1 83 ? 12.542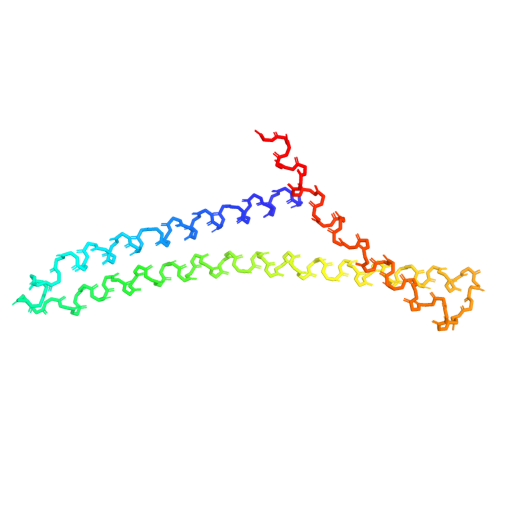 0.644 -19.318 1.00 90.12 8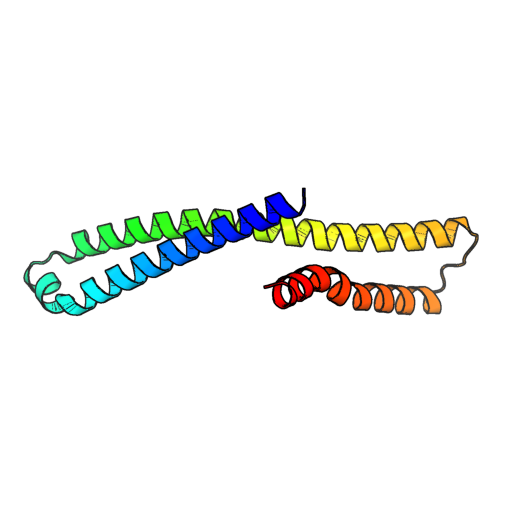3 TYR A N 1
ATOM 612 C CA . TYR A 1 83 ? 13.767 -0.110 -19.610 1.00 90.12 83 TYR A CA 1
ATOM 613 C C . TYR A 1 83 ? 13.701 -0.772 -20.983 1.00 90.12 83 TYR A C 1
ATOM 615 O O . TYR A 1 83 ? 14.631 -0.641 -21.777 1.00 90.12 83 TYR A O 1
ATOM 623 N N . VAL A 1 84 ? 12.584 -1.443 -21.284 1.00 91.88 84 VAL A N 1
ATOM 624 C CA . VAL A 1 84 ? 12.371 -2.076 -22.590 1.00 91.88 84 VAL A CA 1
ATOM 625 C C . VAL A 1 84 ? 12.432 -1.033 -23.703 1.00 91.88 84 VAL A C 1
ATOM 627 O O . VAL A 1 84 ? 13.132 -1.248 -24.686 1.00 91.88 84 VAL A O 1
ATOM 630 N N . ALA A 1 85 ? 11.777 0.118 -23.541 1.00 92.31 85 ALA A N 1
ATOM 631 C CA . ALA A 1 85 ? 11.817 1.195 -24.525 1.00 92.31 85 ALA A CA 1
ATOM 632 C C . ALA A 1 85 ? 13.251 1.701 -24.767 1.00 92.31 85 ALA A C 1
ATOM 634 O O . ALA A 1 85 ? 13.678 1.791 -25.918 1.00 92.31 85 ALA A O 1
ATOM 635 N N . CYS A 1 86 ? 14.025 1.958 -23.707 1.00 90.06 86 CYS A N 1
ATOM 636 C CA . CYS A 1 86 ? 15.423 2.377 -23.831 1.00 90.06 86 CYS A CA 1
ATOM 637 C C . CYS A 1 86 ? 16.273 1.339 -24.581 1.00 90.06 86 CYS A C 1
ATOM 639 O O . CYS A 1 86 ? 16.970 1.700 -25.529 1.00 90.06 86 CYS A O 1
ATOM 641 N N . PHE A 1 87 ? 16.182 0.054 -24.234 1.00 89.50 87 PHE A N 1
ATOM 642 C CA . PHE A 1 87 ? 16.984 -0.977 -24.903 1.00 89.50 87 PHE A CA 1
ATOM 643 C C . PHE A 1 87 ? 16.537 -1.261 -26.338 1.00 89.50 87 PHE A C 1
ATOM 645 O O . PHE A 1 87 ? 17.384 -1.459 -27.207 1.00 89.50 87 PHE A O 1
ATOM 652 N N . VAL A 1 88 ? 15.232 -1.211 -26.618 1.00 92.81 88 VAL A N 1
ATOM 653 C CA . VAL A 1 88 ? 14.705 -1.348 -27.983 1.00 92.81 88 VAL A CA 1
ATOM 654 C C . VAL A 1 88 ? 15.177 -0.188 -28.858 1.00 92.81 88 VAL A C 1
ATOM 656 O O . VAL A 1 88 ? 15.632 -0.421 -29.975 1.00 92.81 88 VAL A O 1
ATOM 659 N N . THR A 1 89 ? 15.129 1.053 -28.360 1.00 93.12 89 THR A N 1
ATOM 660 C CA . THR A 1 89 ? 15.648 2.201 -29.123 1.00 93.12 89 THR A CA 1
ATOM 661 C C . THR A 1 89 ? 17.149 2.078 -29.378 1.00 93.12 89 THR A C 1
ATOM 663 O O . THR A 1 89 ? 17.576 2.267 -30.511 1.00 93.12 89 THR A O 1
ATOM 666 N N . TYR A 1 90 ? 17.941 1.675 -28.381 1.00 89.75 90 TYR A N 1
ATOM 667 C CA . TYR A 1 90 ? 19.382 1.471 -28.546 1.00 89.75 90 TYR A CA 1
ATOM 668 C C . TYR A 1 90 ? 19.715 0.424 -29.622 1.00 89.75 90 TYR A C 1
ATOM 670 O O . TYR A 1 90 ? 20.578 0.661 -30.467 1.00 89.75 90 TYR A O 1
ATOM 678 N N . PHE A 1 91 ? 18.975 -0.688 -29.655 1.00 91.19 91 PHE A N 1
ATOM 679 C CA . PHE A 1 91 ? 19.133 -1.718 -30.683 1.00 91.19 91 PHE A CA 1
ATOM 680 C C . PHE A 1 91 ? 18.784 -1.214 -32.089 1.00 91.19 91 PHE A C 1
ATOM 682 O O . PHE A 1 91 ? 19.510 -1.477 -33.044 1.00 91.19 91 PHE A O 1
ATOM 689 N N . LEU A 1 92 ? 17.695 -0.449 -32.227 1.00 92.31 92 LEU A N 1
ATOM 690 C CA . LEU A 1 92 ? 17.259 0.091 -33.521 1.00 92.31 92 LEU A CA 1
ATOM 691 C C . LEU A 1 92 ? 18.256 1.092 -34.125 1.00 92.31 92 LEU A C 1
ATOM 693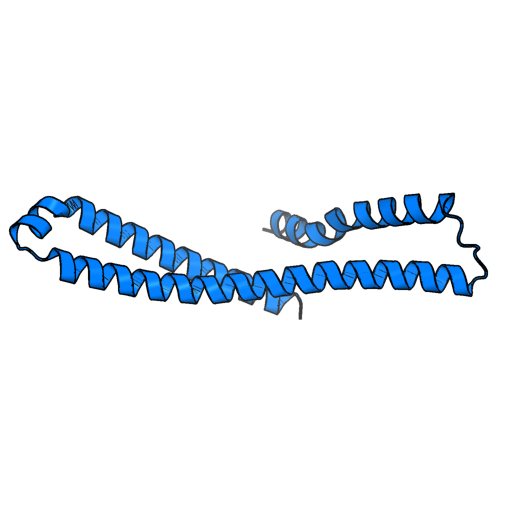 O O . LEU A 1 92 ? 18.341 1.198 -35.345 1.00 92.31 92 LEU A O 1
ATOM 697 N N . PHE A 1 93 ? 19.024 1.797 -33.292 1.00 92.50 93 PHE A N 1
ATOM 698 C CA . PHE A 1 93 ? 20.096 2.695 -33.734 1.00 92.50 93 PHE A CA 1
ATOM 699 C C . PHE A 1 93 ? 21.423 1.973 -34.037 1.00 92.50 93 PHE A C 1
ATOM 701 O O . PHE A 1 93 ? 22.415 2.633 -34.341 1.00 92.50 93 PHE A O 1
ATOM 708 N N . GLY A 1 94 ? 21.443 0.636 -33.997 1.00 88.19 94 GLY A N 1
ATOM 709 C CA . GLY A 1 94 ? 22.623 -0.173 -34.311 1.00 88.19 94 GLY A CA 1
ATOM 710 C C . GLY A 1 94 ? 23.609 -0.312 -33.152 1.00 88.19 94 GLY A C 1
ATOM 711 O O . GLY A 1 94 ? 24.793 -0.526 -33.391 1.00 88.19 94 GLY A O 1
ATOM 712 N N . GLY A 1 95 ? 23.150 -0.148 -31.908 1.00 85.38 95 GLY A N 1
ATOM 713 C CA . GLY A 1 95 ? 23.966 -0.399 -30.724 1.00 85.38 95 GLY A CA 1
ATOM 714 C C . GLY A 1 95 ? 24.173 -1.894 -30.465 1.00 85.38 95 GLY A C 1
ATOM 715 O O . GLY A 1 95 ? 23.232 -2.682 -30.570 1.00 85.38 95 GLY A O 1
ATOM 716 N N . ASP A 1 96 ? 25.391 -2.275 -30.078 1.00 86.81 96 ASP A N 1
ATOM 717 C CA . ASP A 1 96 ? 25.725 -3.649 -29.700 1.00 86.81 96 ASP A CA 1
ATOM 718 C C . ASP A 1 96 ? 25.412 -3.911 -28.224 1.00 86.81 96 ASP A C 1
ATOM 720 O O . ASP A 1 96 ? 25.754 -3.130 -27.332 1.00 86.81 96 ASP A O 1
ATOM 724 N N . PHE A 1 97 ? 24.780 -5.051 -27.943 1.00 82.94 97 PHE A N 1
ATOM 725 C CA . PHE A 1 97 ? 24.479 -5.467 -26.577 1.00 82.94 97 PHE A CA 1
ATOM 726 C C . PHE A 1 97 ? 25.707 -6.071 -25.896 1.00 82.94 97 PHE A C 1
ATOM 728 O O . PHE A 1 97 ? 25.826 -7.289 -25.762 1.00 82.94 97 PHE A O 1
ATOM 735 N N . ASP A 1 98 ? 26.604 -5.207 -25.423 1.00 88.75 98 ASP A N 1
ATOM 736 C CA . ASP A 1 98 ? 27.656 -5.612 -24.498 1.00 88.75 98 ASP A CA 1
ATOM 737 C C . ASP A 1 98 ? 27.156 -5.568 -23.044 1.00 88.75 98 ASP A C 1
ATOM 739 O O . ASP A 1 98 ? 26.565 -4.591 -22.567 1.00 88.75 98 ASP A O 1
ATOM 743 N N . SER A 1 99 ? 27.440 -6.644 -22.314 1.00 83.12 99 SER A N 1
ATOM 744 C CA . SER A 1 99 ? 27.189 -6.774 -20.878 1.00 83.12 99 SER A CA 1
ATOM 745 C C . SER A 1 99 ? 27.831 -5.647 -20.058 1.00 83.12 99 SER A C 1
ATOM 747 O O . SER A 1 99 ? 27.248 -5.214 -19.060 1.00 83.12 99 SER A O 1
ATOM 749 N N . ALA A 1 100 ? 28.972 -5.114 -20.517 1.00 87.81 100 ALA A N 1
ATOM 750 C CA . ALA A 1 100 ? 29.669 -4.005 -19.870 1.00 87.81 100 ALA A CA 1
ATOM 751 C C . ALA A 1 100 ? 28.887 -2.679 -19.918 1.00 87.81 100 ALA A C 1
ATOM 753 O O . ALA A 1 100 ? 29.095 -1.827 -19.058 1.00 87.81 100 ALA A O 1
ATOM 754 N N . LEU A 1 101 ? 27.973 -2.507 -20.880 1.00 84.31 101 LEU A N 1
ATOM 755 C CA . LEU A 1 101 ? 27.142 -1.305 -21.030 1.00 84.31 101 LEU A CA 1
ATOM 756 C C . LEU A 1 101 ? 25.723 -1.507 -20.485 1.00 84.31 101 LEU A C 1
ATOM 758 O O . LEU A 1 101 ? 25.159 -0.601 -19.868 1.00 84.31 101 LEU A O 1
ATOM 762 N N . LEU A 1 102 ? 25.163 -2.706 -20.654 1.00 86.75 102 LEU A N 1
ATOM 763 C CA . LEU A 1 102 ? 23.813 -3.043 -20.200 1.00 86.75 102 LEU A CA 1
ATOM 764 C C . LEU A 1 102 ? 23.668 -2.976 -18.678 1.00 86.75 102 LEU A C 1
ATOM 766 O O . LEU A 1 102 ? 22.725 -2.366 -18.174 1.00 86.75 102 LEU A O 1
ATOM 770 N N . VAL A 1 103 ? 24.597 -3.585 -17.935 1.00 88.62 103 VAL A N 1
ATOM 771 C CA . VAL A 1 103 ? 24.491 -3.670 -16.470 1.00 88.62 103 VAL A CA 1
ATOM 772 C C . VAL A 1 103 ? 24.551 -2.281 -15.818 1.00 88.62 103 VAL A C 1
ATOM 774 O O . VAL A 1 103 ? 23.651 -1.970 -15.034 1.00 88.62 103 VAL A O 1
ATOM 777 N N . PRO A 1 104 ? 25.507 -1.392 -16.161 1.00 90.69 104 PRO A N 1
ATOM 778 C CA . PRO A 1 104 ? 25.505 -0.025 -15.642 1.00 90.69 104 PRO A CA 1
ATOM 779 C C . PRO A 1 104 ? 24.262 0.771 -16.048 1.00 90.69 104 PRO A C 1
ATOM 781 O O . PRO A 1 104 ? 23.719 1.503 -15.222 1.00 90.69 104 PRO A O 1
ATOM 784 N N . ALA A 1 105 ? 23.771 0.607 -17.282 1.00 88.31 105 ALA A N 1
ATOM 785 C CA . ALA A 1 105 ? 22.574 1.304 -17.749 1.00 88.31 105 ALA A CA 1
ATOM 786 C C . ALA A 1 105 ? 21.329 0.920 -16.931 1.00 88.31 105 ALA A C 1
ATOM 788 O O . ALA A 1 105 ? 20.587 1.802 -16.498 1.00 88.31 105 ALA A O 1
ATOM 789 N N . VAL A 1 106 ? 21.130 -0.372 -16.641 1.00 89.81 106 VAL A N 1
ATOM 790 C CA . VAL A 1 106 ? 20.036 -0.836 -15.766 1.00 89.81 106 VAL A CA 1
ATOM 791 C C . VAL A 1 106 ? 20.173 -0.255 -14.357 1.00 89.81 106 VAL A C 1
ATOM 793 O O . VAL A 1 106 ? 19.181 0.182 -13.776 1.00 89.81 106 VAL A O 1
ATOM 796 N N . VAL A 1 107 ? 21.390 -0.212 -13.807 1.00 90.69 107 VAL A N 1
ATOM 797 C CA . VAL A 1 107 ? 21.638 0.336 -12.463 1.00 90.69 107 VAL A CA 1
ATOM 798 C C . VAL A 1 107 ? 21.315 1.832 -12.399 1.00 90.69 107 VAL A C 1
ATOM 800 O O . VAL A 1 107 ? 20.672 2.277 -11.448 1.00 90.69 107 VAL A O 1
ATOM 803 N N . VAL A 1 108 ? 21.709 2.609 -13.412 1.00 89.62 108 VAL A N 1
ATOM 804 C CA . VAL A 1 108 ? 21.414 4.050 -13.490 1.00 89.62 108 VAL A CA 1
ATOM 805 C C . VAL A 1 108 ? 19.916 4.302 -13.661 1.00 89.62 108 VAL A C 1
ATOM 807 O O . VAL A 1 108 ? 19.343 5.139 -12.966 1.00 89.62 108 VAL A O 1
ATOM 810 N N . LEU A 1 109 ? 19.246 3.550 -14.534 1.00 86.44 109 LEU A N 1
ATOM 811 C CA . LEU A 1 109 ? 17.798 3.672 -14.702 1.00 86.44 109 LEU A CA 1
ATOM 812 C C . LEU A 1 109 ? 17.045 3.266 -13.417 1.00 86.44 109 LEU A C 1
ATOM 814 O O . LEU A 1 109 ? 16.062 3.907 -13.041 1.00 86.44 109 LEU A O 1
ATOM 818 N N . GLY A 1 110 ? 17.559 2.273 -12.684 1.00 87.31 110 GLY A N 1
ATOM 819 C CA . GLY A 1 110 ? 17.046 1.869 -11.375 1.00 87.31 110 GLY A CA 1
ATOM 820 C C . GLY A 1 110 ? 17.225 2.920 -10.285 1.00 87.31 110 GLY A C 1
ATOM 821 O O . GLY A 1 110 ? 16.317 3.109 -9.471 1.00 87.31 110 GLY A O 1
ATOM 822 N N . SER A 1 111 ? 18.344 3.646 -10.275 1.00 88.44 111 SER A N 1
ATOM 823 C CA . SER A 1 111 ? 18.578 4.718 -9.300 1.00 88.44 111 SER A CA 1
ATOM 824 C C . SER A 1 111 ? 17.727 5.963 -9.580 1.00 88.44 111 SER A C 1
ATOM 826 O O . SER A 1 111 ? 17.302 6.630 -8.636 1.00 88.44 111 SER A O 1
ATOM 828 N N . MET A 1 112 ? 17.380 6.227 -10.846 1.00 85.44 112 MET A N 1
ATOM 829 C CA . MET A 1 112 ? 16.455 7.299 -11.242 1.00 85.44 112 MET A CA 1
ATOM 830 C C . MET A 1 112 ? 14.993 7.034 -10.858 1.00 85.44 112 MET A C 1
ATOM 832 O O . MET A 1 112 ? 14.210 7.978 -10.740 1.00 85.44 112 MET A O 1
ATOM 836 N N . ARG A 1 113 ? 14.606 5.780 -10.604 1.00 82.31 113 ARG A N 1
ATOM 837 C CA . ARG A 1 113 ? 13.229 5.418 -10.237 1.00 82.31 113 ARG A CA 1
ATOM 838 C C . ARG A 1 113 ? 12.757 6.145 -8.974 1.00 82.31 113 ARG A C 1
ATOM 840 O O . ARG A 1 113 ? 11.733 6.825 -8.980 1.00 82.31 113 AR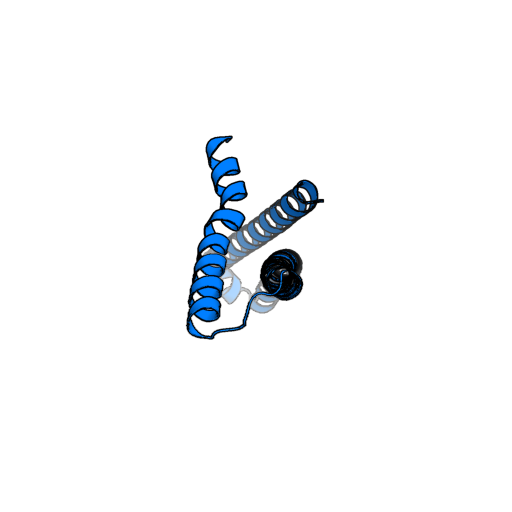G A O 1
ATOM 847 N N . THR A 1 114 ? 13.504 6.020 -7.882 1.00 82.88 114 THR A N 1
ATOM 848 C CA . THR A 1 114 ? 13.134 6.560 -6.564 1.00 82.88 114 THR A CA 1
ATOM 849 C C . THR A 1 114 ? 12.878 8.077 -6.556 1.00 82.88 114 THR A C 1
ATOM 851 O O . THR A 1 114 ? 11.846 8.494 -6.017 1.00 82.88 114 THR A O 1
ATOM 854 N N . PRO A 1 115 ? 13.739 8.936 -7.143 1.00 83.25 115 PRO A N 1
ATOM 855 C CA . PRO A 1 115 ? 13.473 10.373 -7.182 1.00 83.25 115 PRO A CA 1
ATOM 856 C C . PRO A 1 115 ? 12.255 10.724 -8.046 1.00 83.25 115 PRO A C 1
ATOM 858 O O . PRO A 1 115 ? 11.462 11.563 -7.634 1.00 83.25 115 PRO A O 1
ATOM 861 N N . ILE A 1 116 ? 12.034 10.047 -9.180 1.00 84.62 116 ILE A N 1
ATOM 862 C CA . ILE A 1 116 ? 10.880 10.315 -10.059 1.00 84.62 116 ILE A CA 1
ATOM 863 C C . ILE A 1 116 ? 9.555 10.022 -9.340 1.00 84.62 116 ILE A C 1
ATOM 865 O O . ILE A 1 116 ? 8.629 10.831 -9.391 1.00 84.62 116 ILE A O 1
ATOM 869 N N . TRP A 1 117 ? 9.471 8.898 -8.624 1.00 80.81 117 TRP A N 1
ATOM 870 C CA . TRP A 1 117 ? 8.253 8.517 -7.899 1.00 80.81 117 TRP A CA 1
ATOM 871 C C . TRP A 1 117 ? 8.015 9.333 -6.628 1.00 80.81 117 TRP A C 1
ATOM 873 O O . TRP A 1 117 ? 6.866 9.575 -6.262 1.00 80.81 117 TRP A O 1
ATOM 883 N N . SER A 1 118 ? 9.077 9.776 -5.952 1.00 81.44 118 SER A N 1
ATOM 884 C CA . SER A 1 118 ? 8.953 10.578 -4.727 1.00 81.44 118 SER A CA 1
ATOM 885 C C . SER A 1 118 ? 8.757 12.074 -4.992 1.00 81.44 118 SER A C 1
ATOM 887 O O . SER A 1 118 ? 8.303 12.788 -4.098 1.00 81.44 118 SER A O 1
ATOM 889 N N . PHE A 1 119 ? 9.027 12.554 -6.209 1.00 83.50 119 PHE A N 1
ATOM 890 C CA . PHE A 1 119 ? 8.918 13.969 -6.565 1.00 83.50 119 PHE A CA 1
ATOM 891 C C . PHE A 1 119 ? 7.521 14.579 -6.328 1.00 83.50 119 PHE A C 1
ATOM 893 O O . PHE A 1 119 ? 7.440 15.622 -5.675 1.00 83.50 119 PHE A O 1
ATOM 900 N N . PRO A 1 120 ? 6.399 13.954 -6.749 1.00 80.81 120 PRO A N 1
ATOM 901 C CA . PRO A 1 120 ? 5.068 14.511 -6.499 1.00 80.81 120 PRO A CA 1
ATOM 902 C C . PRO A 1 120 ? 4.742 14.601 -5.005 1.00 80.81 120 PRO A C 1
ATOM 904 O O . PRO A 1 120 ? 4.125 15.570 -4.563 1.00 80.81 120 PRO A O 1
ATOM 907 N N . ALA A 1 121 ? 5.184 13.611 -4.223 1.00 80.12 121 ALA A N 1
ATOM 908 C CA . ALA A 1 121 ? 4.979 13.587 -2.780 1.00 80.12 121 ALA A CA 1
ATOM 909 C C . ALA A 1 121 ? 5.746 14.730 -2.101 1.00 80.12 121 ALA A C 1
ATOM 911 O O . ALA A 1 121 ? 5.159 15.489 -1.334 1.00 80.12 121 ALA A O 1
ATOM 912 N N . GLN A 1 122 ? 7.021 14.918 -2.450 1.00 84.12 122 GLN A N 1
ATOM 913 C CA . GLN A 1 122 ? 7.837 16.019 -1.931 1.00 84.12 122 GLN A CA 1
ATOM 914 C C . GLN A 1 122 ? 7.252 17.387 -2.303 1.00 84.12 122 GLN A C 1
ATOM 916 O O . GLN A 1 122 ? 7.183 18.281 -1.461 1.00 84.12 122 GLN A O 1
ATOM 921 N N . MET A 1 123 ? 6.750 17.534 -3.532 1.00 84.69 123 MET A N 1
ATOM 922 C CA . MET A 1 123 ? 6.119 18.779 -3.965 1.00 84.69 123 MET A CA 1
ATOM 923 C C . MET A 1 123 ? 4.817 19.076 -3.228 1.00 84.69 123 MET A C 1
ATOM 925 O O . MET A 1 123 ? 4.561 20.229 -2.886 1.00 84.69 123 MET A O 1
ATOM 929 N N . SER A 1 124 ? 4.023 18.046 -2.930 1.00 80.31 124 SER A N 1
ATOM 930 C CA . SER A 1 124 ? 2.796 18.204 -2.148 1.00 80.31 124 SER A CA 1
ATOM 931 C C . SER A 1 124 ? 3.051 18.666 -0.712 1.00 80.31 124 SER A C 1
ATOM 933 O O . SER A 1 124 ? 2.214 19.370 -0.161 1.00 80.31 124 SER A O 1
ATOM 935 N N . THR A 1 125 ? 4.200 18.313 -0.126 1.00 84.19 125 THR A N 1
ATOM 936 C CA . THR A 1 125 ? 4.587 18.735 1.228 1.00 84.19 125 THR A CA 1
ATOM 937 C C . THR A 1 125 ? 5.032 20.194 1.272 1.00 84.19 125 THR A C 1
ATOM 939 O O . THR A 1 125 ? 4.787 20.864 2.263 1.00 84.19 125 THR A O 1
ATOM 942 N N . ILE A 1 126 ? 5.680 20.689 0.213 1.00 87.62 126 ILE A N 1
ATOM 943 C CA . ILE A 1 126 ? 6.185 22.072 0.148 1.00 87.62 126 ILE A CA 1
ATOM 944 C C . ILE A 1 126 ? 5.066 23.072 -0.183 1.00 87.62 126 ILE A C 1
ATOM 946 O O . ILE A 1 126 ? 5.111 24.217 0.251 1.00 87.62 126 ILE A O 1
ATOM 950 N N . LEU A 1 127 ? 4.071 22.656 -0.971 1.00 77.62 127 LEU A N 1
ATOM 951 C CA . LEU A 1 127 ? 2.924 23.490 -1.357 1.00 77.62 127 LEU A CA 1
ATOM 952 C C . LEU A 1 127 ? 1.805 23.544 -0.301 1.00 77.62 127 LEU A C 1
ATOM 954 O O . LEU A 1 127 ? 0.785 24.190 -0.547 1.00 77.62 127 LEU A O 1
ATOM 958 N N . ARG A 1 128 ? 1.966 22.850 0.828 1.00 55.19 128 ARG A N 1
ATOM 959 C CA . ARG A 1 128 ? 1.019 22.805 1.947 1.00 55.19 128 ARG A CA 1
ATOM 960 C C . ARG A 1 128 ? 1.501 23.681 3.091 1.00 55.19 128 ARG A C 1
ATOM 962 O O . ARG A 1 128 ? 0.618 24.279 3.738 1.00 55.19 128 ARG A O 1
#

Sequence (128 aa):
VNREVIAQAAEAQSVSAAATSARSSDTADALQCIRAIKFTGWESSVLRSLTLARDIEVDAERKSISFRALTTLTSEFGTALAYVACFVTYFLFGGDFDSALLVPAVVVLGSMRTPIWSFPAQMSTILR

Organism: Neobodo designis (NCBI:txid312471)

Foldseek 3Di:
DVVVLVVVLVVLVVQLVVLVVVLVVLVVVCVVCVVVCVVVVVVVVSVVVSVVSVVSSVVSVVSNVVSVVVVVVCLVVVLVVVLVVVVVVCVVVPHDDDPVPSVVVNVVSVVVSVCVVCVVVVVVVVVD

Radius of gyration: 24.67 Å; chains: 1; bounding box: 52×36×71 Å

pLDDT: mean 87.71, std 7.73, range [46.69, 96.69]